Protein AF-A0A3B0B933-F1 (afdb_monomer_lite)

Secondary structure (DSSP, 8-state):
-------TTSSS---SSS-S-SEEEPTTSS-EEE-TT-HHHHHHHHHHHHHHHHHHHHHHHHTT-

Sequence (65 aa):
MRHENDHAGDRDRAPAGDDHPLFIRQRYGTRWVYNHRNPVGLALIMIVPIVAIGALLLMTRGAGR

pLDDT: mean 73.09, std 15.6, range [48.5, 96.25]

Radius of gyration: 22.17 Å; chains: 1; bounding box: 38×25×78 Å

Structure (mmCIF, N/CA/C/O backbone):
data_AF-A0A3B0B933-F1
#
_entry.id   AF-A0A3B0B933-F1
#
loop_
_atom_site.group_PDB
_atom_site.id
_atom_site.type_symbol
_atom_site.label_atom_id
_atom_site.label_alt_id
_atom_site.label_comp_id
_atom_site.label_asym_id
_atom_site.label_entity_id
_atom_site.label_seq_id
_atom_site.pdbx_PDB_ins_code
_atom_site.Cartn_x
_atom_site.Cartn_y
_atom_site.Cartn_z
_atom_site.occupancy
_atom_site.B_iso_or_equiv
_atom_site.auth_seq_id
_atom_site.auth_comp_id
_atom_site.auth_asym_id
_atom_site.auth_atom_id
_atom_site.pdbx_PDB_model_num
ATOM 1 N N . MET A 1 1 ? -4.316 -17.563 -51.311 1.00 51.41 1 MET A N 1
ATOM 2 C CA . MET A 1 1 ? -3.888 -18.127 -50.014 1.00 51.41 1 MET A CA 1
ATOM 3 C C . MET A 1 1 ? -2.612 -17.421 -49.600 1.00 51.41 1 MET A C 1
ATOM 5 O O . MET A 1 1 ? -1.671 -17.512 -50.373 1.00 51.41 1 MET A O 1
ATOM 9 N N . ARG A 1 2 ? -2.607 -16.704 -48.468 1.00 48.50 2 ARG A N 1
ATOM 10 C CA . ARG A 1 2 ? -1.519 -16.654 -47.469 1.00 48.50 2 ARG A CA 1
ATOM 11 C C . ARG A 1 2 ? -1.872 -15.593 -46.421 1.00 48.50 2 ARG A C 1
ATOM 13 O O . ARG A 1 2 ? -1.550 -14.422 -46.561 1.00 48.50 2 ARG A O 1
ATOM 20 N N . HIS A 1 3 ? -2.618 -16.040 -45.412 1.00 58.16 3 HIS A N 1
ATOM 21 C CA . HIS A 1 3 ? -2.591 -15.445 -44.081 1.00 58.16 3 HIS A CA 1
ATOM 22 C C . HIS A 1 3 ? -1.147 -15.559 -43.590 1.00 58.16 3 HIS A C 1
ATOM 24 O O . HIS A 1 3 ? -0.676 -16.676 -43.391 1.00 58.16 3 HIS A O 1
ATOM 30 N N . GLU A 1 4 ? -0.434 -14.451 -43.438 1.00 53.62 4 GLU A N 1
ATOM 31 C CA . GLU A 1 4 ? 0.876 -14.473 -42.795 1.00 53.62 4 GLU A CA 1
ATOM 32 C C . GLU A 1 4 ? 1.027 -13.247 -41.899 1.00 53.62 4 GLU A C 1
ATOM 34 O O . GLU A 1 4 ? 1.535 -12.211 -42.292 1.00 53.62 4 GLU A O 1
ATOM 39 N N . ASN A 1 5 ? 0.578 -13.442 -40.660 1.00 59.81 5 ASN A N 1
ATOM 40 C CA . ASN A 1 5 ? 1.349 -13.089 -39.472 1.00 59.81 5 ASN A CA 1
ATOM 41 C C . ASN A 1 5 ? 1.616 -11.602 -39.186 1.00 59.81 5 ASN A C 1
ATOM 43 O O . ASN A 1 5 ? 2.728 -11.240 -38.813 1.00 59.81 5 ASN A O 1
ATOM 47 N N . ASP A 1 6 ? 0.567 -10.781 -39.142 1.00 52.25 6 ASP A N 1
ATOM 48 C CA . ASP A 1 6 ? 0.618 -9.442 -38.526 1.00 52.25 6 ASP A CA 1
ATOM 49 C C . ASP A 1 6 ? 0.434 -9.477 -36.989 1.00 52.25 6 ASP A C 1
ATOM 51 O O . ASP A 1 6 ? -0.180 -8.602 -36.384 1.00 52.25 6 ASP A O 1
ATOM 55 N N . HIS A 1 7 ? 0.958 -10.502 -36.307 1.00 52.38 7 HIS A N 1
ATOM 56 C CA . HIS A 1 7 ? 0.934 -10.597 -34.834 1.00 52.38 7 HIS A CA 1
ATOM 57 C C . HIS A 1 7 ? 2.175 -9.985 -34.162 1.00 52.38 7 HIS A C 1
ATOM 59 O O . HIS A 1 7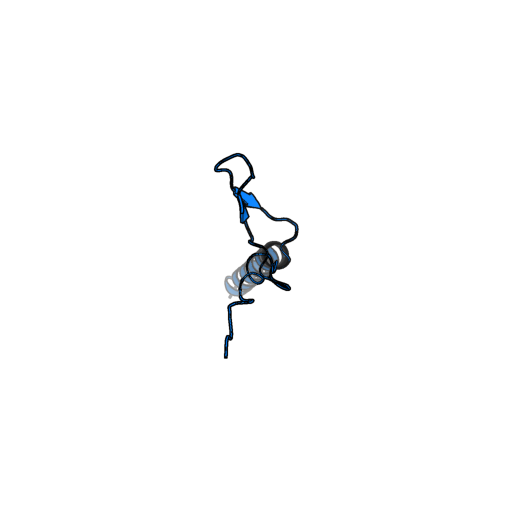 ? 2.427 -10.197 -32.978 1.00 52.38 7 HIS A O 1
ATOM 65 N N . ALA A 1 8 ? 2.951 -9.184 -34.895 1.00 51.38 8 ALA A N 1
ATOM 66 C CA . ALA A 1 8 ? 4.169 -8.543 -34.396 1.00 51.38 8 ALA A CA 1
ATOM 67 C C . ALA A 1 8 ? 3.934 -7.219 -33.633 1.00 51.38 8 ALA A C 1
ATOM 69 O O . ALA A 1 8 ? 4.887 -6.481 -33.402 1.00 51.38 8 ALA A O 1
ATOM 70 N N . GLY A 1 9 ? 2.694 -6.898 -33.245 1.00 49.47 9 GLY A N 1
ATOM 71 C CA . GLY A 1 9 ? 2.332 -5.575 -32.712 1.00 49.47 9 GLY A CA 1
ATOM 72 C C . GLY A 1 9 ? 1.948 -5.496 -31.232 1.00 49.47 9 GLY A C 1
ATOM 73 O O . GLY A 1 9 ? 1.633 -4.407 -30.770 1.00 49.47 9 GLY A O 1
ATOM 74 N N . ASP A 1 10 ? 1.947 -6.602 -30.480 1.00 52.59 10 ASP A N 1
ATOM 75 C CA . ASP A 1 10 ? 1.352 -6.636 -29.126 1.00 52.59 10 ASP A CA 1
ATOM 76 C C . ASP A 1 10 ? 2.377 -6.676 -27.977 1.00 52.59 10 ASP A C 1
ATOM 78 O O . ASP A 1 10 ? 2.063 -7.063 -26.858 1.00 52.59 10 ASP A O 1
ATOM 82 N N . ARG A 1 11 ? 3.640 -6.303 -28.229 1.00 55.16 11 ARG A N 1
ATOM 83 C CA . ARG A 1 11 ? 4.670 -6.227 -27.166 1.00 55.16 11 ARG A CA 1
ATOM 84 C C . ARG A 1 11 ? 4.889 -4.825 -26.602 1.00 55.16 11 ARG A C 1
ATOM 86 O O . ARG A 1 11 ? 5.482 -4.702 -25.537 1.00 55.16 11 ARG A O 1
ATOM 93 N N . ASP A 1 12 ? 4.372 -3.804 -27.282 1.00 50.94 12 ASP A N 1
ATOM 94 C CA . ASP A 1 12 ? 4.514 -2.394 -26.898 1.00 50.94 12 ASP A CA 1
ATOM 95 C C . ASP A 1 12 ? 3.194 -1.770 -26.431 1.00 50.94 12 ASP A C 1
ATOM 97 O O . ASP A 1 12 ? 3.109 -0.558 -26.214 1.00 50.94 12 ASP A O 1
ATOM 101 N N . ARG A 1 13 ? 2.151 -2.588 -26.231 1.00 56.53 13 ARG A N 1
ATOM 102 C CA . ARG A 1 13 ? 0.938 -2.142 -25.552 1.00 56.53 13 ARG A CA 1
ATOM 103 C C . ARG A 1 13 ? 1.285 -1.926 -24.083 1.00 56.53 13 ARG A C 1
ATOM 105 O O . ARG A 1 13 ? 1.132 -2.821 -23.261 1.00 56.53 13 ARG A O 1
ATOM 112 N N . ALA A 1 14 ? 1.792 -0.735 -23.761 1.00 56.84 14 ALA A N 1
ATOM 113 C CA . ALA A 1 14 ? 1.812 -0.248 -22.392 1.00 56.84 14 ALA A CA 1
ATOM 114 C C . ALA A 1 14 ? 0.374 -0.401 -21.876 1.00 56.84 14 ALA A C 1
ATOM 116 O O . ALA A 1 14 ? -0.534 0.199 -22.464 1.00 56.84 14 ALA A O 1
ATOM 117 N N . PRO A 1 15 ? 0.139 -1.281 -20.895 1.00 53.72 15 PRO A N 1
ATOM 118 C CA . PRO A 1 15 ? -1.212 -1.657 -20.549 1.00 53.72 15 PRO A CA 1
ATOM 119 C C . PRO A 1 15 ? -1.943 -0.418 -20.031 1.00 53.72 15 PRO A C 1
ATOM 121 O O . PRO A 1 15 ? -1.466 0.314 -19.161 1.00 53.72 15 PRO A O 1
ATOM 124 N N . ALA A 1 16 ? -3.049 -0.110 -20.700 1.00 56.88 16 ALA A N 1
ATOM 125 C CA . ALA A 1 16 ? -3.861 1.052 -20.414 1.00 56.88 16 ALA A CA 1
ATOM 126 C C . ALA A 1 16 ? -4.761 0.721 -19.223 1.00 56.88 16 ALA A C 1
ATOM 128 O O . ALA A 1 16 ? -5.712 -0.040 -19.369 1.00 56.88 16 ALA A O 1
ATOM 129 N N . GLY A 1 17 ? -4.460 1.331 -18.076 1.00 54.53 17 GLY A N 1
ATOM 130 C CA . GLY A 1 17 ? -5.250 1.219 -16.850 1.00 54.53 17 GLY A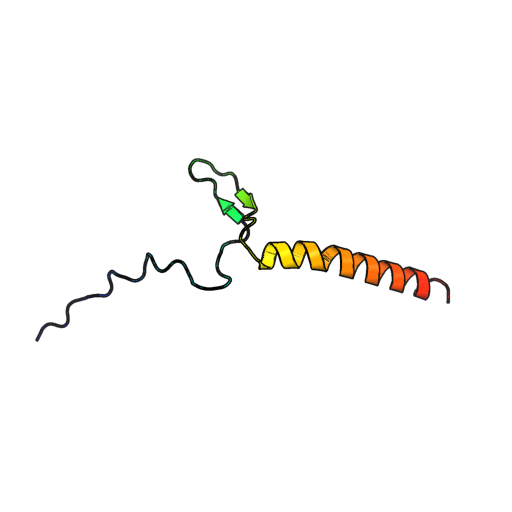 CA 1
ATOM 131 C C . GLY A 1 17 ? -4.626 0.250 -15.855 1.00 54.53 17 GLY A C 1
ATOM 132 O O . GLY A 1 17 ? -4.412 -0.905 -16.176 1.00 54.53 17 GLY A O 1
ATOM 133 N N . ASP A 1 18 ? -4.316 0.755 -14.659 1.00 55.88 18 ASP A N 1
ATOM 134 C CA . ASP A 1 18 ? -3.996 0.015 -13.423 1.00 55.88 18 ASP A CA 1
ATOM 135 C C . ASP A 1 18 ? -2.782 -0.941 -13.418 1.00 55.88 18 ASP A C 1
ATOM 137 O O . ASP A 1 18 ? -2.260 -1.276 -12.354 1.00 55.88 18 ASP A O 1
ATOM 141 N N . ASP A 1 19 ? -2.232 -1.266 -14.581 1.00 58.91 19 ASP A N 1
ATOM 142 C CA . ASP A 1 19 ? -1.150 -2.230 -14.796 1.00 58.91 19 ASP A CA 1
ATOM 143 C C . ASP A 1 19 ? 0.253 -1.606 -14.717 1.00 58.91 19 ASP A C 1
ATOM 145 O O . ASP A 1 19 ? 1.267 -2.215 -15.075 1.00 58.91 19 ASP A O 1
ATOM 149 N N . HIS A 1 20 ? 0.356 -0.365 -14.236 1.00 62.47 20 HIS A N 1
ATOM 150 C CA . HIS A 1 20 ? 1.655 0.192 -13.891 1.00 62.47 20 HIS A CA 1
ATOM 151 C C . HIS A 1 20 ? 2.184 -0.545 -12.658 1.00 62.47 20 HIS A C 1
ATOM 153 O O . HIS A 1 20 ? 1.582 -0.435 -11.596 1.00 62.47 20 HIS A O 1
ATOM 159 N N . PRO A 1 21 ? 3.317 -1.260 -12.719 1.00 68.00 21 PRO A N 1
ATOM 160 C CA . PRO A 1 21 ? 3.795 -2.024 -11.574 1.00 68.00 21 PRO A CA 1
ATOM 161 C C . PRO A 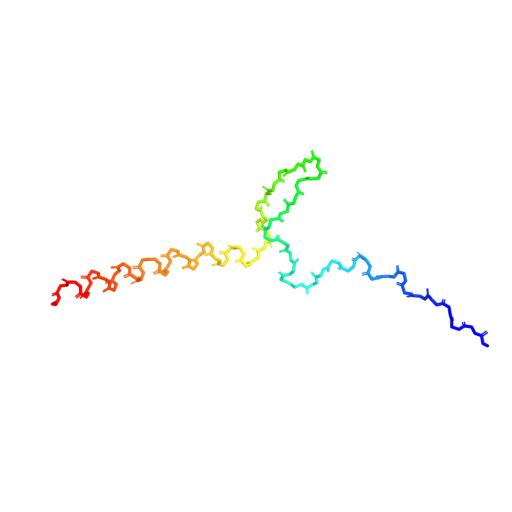1 21 ? 4.069 -1.100 -10.375 1.00 68.00 21 PRO A C 1
ATOM 163 O O . PRO A 1 21 ? 4.628 -0.009 -10.534 1.00 68.00 21 PRO A O 1
ATOM 166 N N . LEU A 1 22 ? 3.656 -1.533 -9.173 1.00 70.56 22 LEU A N 1
ATOM 167 C CA . LEU A 1 22 ? 3.862 -0.809 -7.902 1.00 70.56 22 LEU A CA 1
ATOM 168 C C . LEU A 1 22 ? 5.346 -0.519 -7.652 1.00 70.56 22 LEU A C 1
ATOM 170 O O . LEU A 1 22 ? 5.717 0.546 -7.155 1.00 70.56 22 LEU A O 1
ATOM 174 N N . PHE A 1 23 ? 6.193 -1.468 -8.047 1.00 77.44 23 PHE A N 1
ATOM 175 C CA . PHE A 1 23 ? 7.637 -1.355 -7.986 1.00 77.44 23 PHE A CA 1
ATOM 176 C C . PHE A 1 23 ? 8.214 -1.452 -9.389 1.00 77.44 23 PHE A C 1
ATOM 178 O O . PHE A 1 23 ? 7.996 -2.430 -10.102 1.00 77.44 23 PHE A O 1
ATOM 185 N N . ILE A 1 24 ? 8.989 -0.443 -9.770 1.00 77.19 24 ILE A N 1
ATOM 186 C CA . ILE A 1 24 ? 9.747 -0.453 -11.015 1.00 77.19 24 ILE A CA 1
ATOM 187 C C . ILE A 1 24 ? 11.190 -0.813 -10.683 1.00 77.19 24 ILE A C 1
ATOM 189 O O . ILE A 1 24 ? 11.798 -0.261 -9.760 1.00 77.19 24 ILE A O 1
ATOM 193 N N . ARG A 1 25 ? 11.759 -1.735 -11.459 1.00 76.31 25 ARG A N 1
ATOM 194 C CA . ARG A 1 25 ? 13.190 -2.018 -11.408 1.00 76.31 25 ARG A CA 1
ATOM 195 C C . ARG A 1 25 ? 13.962 -0.868 -12.055 1.00 76.31 25 ARG A C 1
ATOM 197 O O . ARG A 1 25 ? 13.677 -0.467 -13.182 1.00 76.31 25 ARG A O 1
ATOM 204 N N . GLN A 1 26 ? 14.970 -0.357 -11.360 1.00 76.69 26 GLN A N 1
ATOM 205 C CA . GLN A 1 26 ? 15.850 0.676 -11.893 1.00 76.69 26 GLN A CA 1
ATOM 206 C C . GLN A 1 26 ? 16.612 0.149 -13.126 1.00 76.69 26 GLN A C 1
ATOM 208 O O . GLN A 1 26 ? 17.184 -0.939 -13.089 1.00 76.69 26 GLN A O 1
ATOM 213 N N . ARG A 1 27 ? 16.640 0.939 -14.213 1.00 68.81 27 ARG A N 1
ATOM 214 C CA . ARG A 1 27 ? 17.126 0.543 -15.556 1.00 68.81 27 ARG A CA 1
ATOM 215 C C . ARG A 1 27 ? 18.533 -0.074 -15.583 1.00 68.81 27 ARG A C 1
ATOM 217 O O . ARG A 1 27 ? 18.813 -0.890 -16.450 1.00 68.81 27 ARG A O 1
ATOM 224 N N . TYR A 1 28 ? 19.391 0.294 -14.632 1.00 67.44 28 TYR A N 1
ATOM 225 C CA . TYR A 1 28 ? 20.787 -0.149 -14.552 1.00 67.44 28 TYR A CA 1
ATOM 226 C C . TYR A 1 28 ? 21.156 -0.672 -13.155 1.00 67.44 28 TYR A C 1
ATOM 228 O O . TYR A 1 28 ? 22.199 -0.334 -12.606 1.00 67.44 28 TYR A O 1
ATOM 236 N N . GLY A 1 29 ? 20.283 -1.481 -12.549 1.00 69.44 29 GLY A N 1
ATOM 237 C CA . GLY A 1 29 ? 20.579 -2.135 -11.273 1.00 69.44 29 GLY A CA 1
ATOM 238 C C . GLY A 1 29 ? 19.533 -3.169 -10.855 1.00 69.44 29 GLY A C 1
ATOM 239 O O . GLY A 1 29 ? 18.567 -3.440 -11.565 1.00 69.44 29 GLY A O 1
ATOM 240 N N . THR A 1 30 ? 19.718 -3.775 -9.685 1.00 77.19 30 THR A N 1
ATOM 241 C CA . THR A 1 30 ? 18.745 -4.693 -9.046 1.00 77.19 30 THR A CA 1
ATOM 242 C C . THR A 1 30 ? 17.811 -3.970 -8.073 1.00 77.19 30 THR A C 1
ATOM 244 O O . THR A 1 30 ? 17.042 -4.602 -7.355 1.00 77.19 30 THR A O 1
ATOM 247 N N . ARG A 1 31 ? 17.887 -2.636 -8.024 1.00 78.44 31 ARG A N 1
ATOM 248 C CA . ARG A 1 31 ? 17.139 -1.813 -7.078 1.00 78.44 31 ARG A CA 1
ATOM 249 C C . ARG A 1 31 ? 15.695 -1.642 -7.539 1.00 78.44 31 ARG A C 1
ATOM 251 O O . ARG A 1 31 ? 15.442 -1.188 -8.654 1.00 78.44 31 ARG A O 1
ATOM 258 N N . TRP A 1 32 ? 14.772 -1.983 -6.652 1.00 79.44 32 TRP A N 1
ATOM 259 C CA . TRP A 1 32 ? 13.342 -1.757 -6.817 1.00 79.44 32 TRP A CA 1
ATOM 260 C C . TRP A 1 32 ? 12.976 -0.397 -6.234 1.00 79.44 32 TRP A C 1
ATOM 262 O O . TRP A 1 32 ? 13.400 -0.059 -5.127 1.00 79.44 32 TRP A O 1
ATOM 272 N N . VAL A 1 33 ? 12.225 0.397 -6.992 1.00 80.50 33 VAL A N 1
ATOM 273 C CA . VAL A 1 33 ? 11.823 1.751 -6.604 1.00 80.50 33 VAL A CA 1
ATOM 274 C C . VAL A 1 33 ? 10.310 1.852 -6.686 1.00 80.50 33 VAL A C 1
ATOM 276 O O . VAL A 1 33 ? 9.698 1.336 -7.622 1.00 80.50 33 VAL A O 1
ATOM 279 N N . TYR A 1 34 ? 9.706 2.509 -5.699 1.00 78.56 34 TYR A N 1
ATOM 280 C CA . TYR A 1 34 ? 8.273 2.761 -5.699 1.00 78.56 34 TYR A CA 1
ATOM 281 C C . TYR A 1 34 ? 7.887 3.650 -6.883 1.00 78.56 34 TYR A C 1
ATOM 283 O O . TYR A 1 34 ? 8.474 4.715 -7.102 1.00 78.56 34 TYR A O 1
ATOM 291 N N . ASN A 1 35 ? 6.888 3.209 -7.641 1.00 76.38 35 ASN A N 1
ATOM 292 C CA . ASN A 1 35 ? 6.342 3.985 -8.735 1.00 76.38 35 ASN A CA 1
ATOM 293 C C . ASN A 1 35 ? 5.296 4.969 -8.209 1.00 76.38 35 ASN A C 1
ATOM 295 O O . ASN A 1 35 ? 4.138 4.612 -8.006 1.00 76.38 35 ASN A O 1
ATOM 299 N N . HIS A 1 36 ? 5.680 6.236 -8.070 1.00 72.38 36 HIS A N 1
ATOM 300 C CA . HIS A 1 36 ? 4.759 7.293 -7.648 1.00 72.38 36 HIS A CA 1
ATOM 301 C C . HIS A 1 36 ? 3.579 7.508 -8.616 1.00 72.38 36 HIS A C 1
ATOM 303 O O . HIS A 1 36 ? 2.631 8.210 -8.271 1.00 72.38 36 HIS A O 1
ATOM 309 N N . ARG A 1 37 ? 3.651 6.971 -9.844 1.00 75.31 37 ARG A N 1
ATOM 310 C CA . ARG A 1 37 ? 2.587 7.062 -10.854 1.00 75.31 37 ARG A CA 1
ATOM 311 C C . ARG A 1 37 ? 1.578 5.920 -10.761 1.00 75.31 37 ARG A C 1
ATOM 313 O O . ARG A 1 37 ? 0.618 5.936 -11.520 1.00 75.31 37 ARG A O 1
ATOM 320 N N . ASN A 1 38 ? 1.780 4.938 -9.876 1.00 77.75 38 ASN A N 1
ATOM 321 C CA . ASN A 1 38 ? 0.787 3.89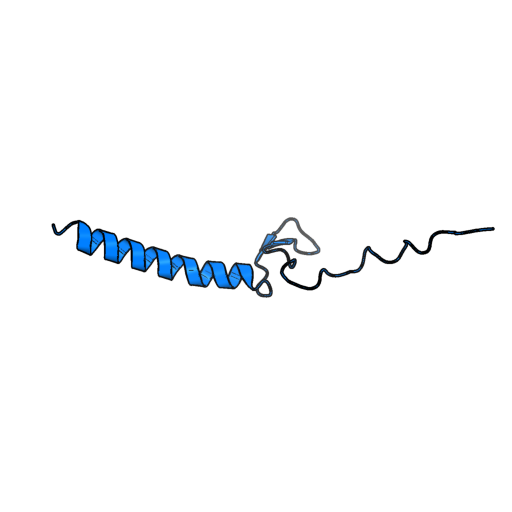7 -9.646 1.00 77.75 38 ASN A CA 1
ATOM 322 C C . ASN A 1 38 ? -0.303 4.423 -8.675 1.00 77.75 38 ASN A C 1
ATOM 324 O O . ASN A 1 38 ? -0.007 4.651 -7.496 1.00 77.75 38 ASN A O 1
ATOM 328 N N . PRO A 1 39 ? -1.559 4.585 -9.136 1.00 77.44 39 PRO A N 1
ATOM 329 C CA . PRO A 1 39 ? -2.656 5.084 -8.306 1.00 77.44 39 PRO A CA 1
ATOM 330 C C . PRO A 1 39 ? -3.053 4.112 -7.182 1.00 77.44 39 PRO A C 1
ATOM 332 O O . PRO A 1 39 ? -3.468 4.561 -6.116 1.00 77.44 39 PRO A O 1
ATOM 335 N N . VAL A 1 40 ? -2.865 2.801 -7.367 1.00 81.81 40 VAL A N 1
ATOM 336 C CA . VAL A 1 40 ? -3.124 1.754 -6.362 1.00 81.81 40 VAL A CA 1
ATOM 337 C C . VAL A 1 40 ? -2.165 1.879 -5.183 1.00 81.81 40 VAL A C 1
ATOM 339 O O . VAL A 1 40 ? -2.585 1.791 -4.033 1.00 81.81 40 VAL A O 1
ATOM 342 N N . GLY A 1 41 ? -0.881 2.131 -5.450 1.00 79.75 41 GLY A N 1
ATOM 343 C CA . GLY A 1 41 ? 0.110 2.338 -4.391 1.00 79.75 41 GLY A CA 1
ATOM 344 C C . GLY A 1 41 ? -0.235 3.549 -3.526 1.00 79.75 41 GLY A C 1
ATOM 345 O O . GLY A 1 41 ? -0.187 3.480 -2.298 1.00 79.75 41 GLY A O 1
ATOM 346 N N . LEU A 1 42 ? -0.671 4.634 -4.172 1.00 80.94 42 LEU A N 1
ATOM 347 C CA . LEU A 1 42 ? -1.106 5.848 -3.491 1.00 80.94 42 LEU A CA 1
ATOM 348 C C . LEU A 1 42 ? -2.398 5.616 -2.695 1.00 80.94 42 LEU A C 1
ATOM 350 O O . LEU A 1 42 ? -2.489 6.049 -1.547 1.00 80.94 42 LEU A O 1
ATOM 354 N N . ALA A 1 43 ? -3.361 4.883 -3.260 1.00 87.38 43 ALA A N 1
ATOM 355 C CA . ALA A 1 43 ? -4.580 4.493 -2.560 1.00 87.38 43 ALA A CA 1
ATOM 356 C C . ALA A 1 43 ? -4.267 3.665 -1.306 1.00 87.38 43 ALA A C 1
ATOM 358 O O . ALA A 1 43 ? -4.808 3.948 -0.239 1.00 87.38 43 ALA A O 1
ATOM 359 N N . LEU A 1 44 ? -3.344 2.701 -1.392 1.00 86.69 44 LEU A N 1
ATOM 360 C CA . LEU A 1 44 ? -2.945 1.881 -0.248 1.00 86.69 44 LEU A CA 1
ATOM 361 C C . LEU A 1 44 ? -2.317 2.733 0.866 1.00 86.69 44 LEU A C 1
ATOM 363 O O . LEU A 1 44 ? -2.699 2.600 2.027 1.00 86.69 44 LEU A O 1
ATOM 367 N N . ILE A 1 45 ? -1.409 3.650 0.508 1.00 88.12 45 ILE A N 1
ATOM 368 C CA . ILE A 1 45 ? -0.773 4.581 1.457 1.00 88.12 45 ILE A CA 1
ATOM 369 C C . ILE A 1 45 ? -1.817 5.448 2.173 1.00 88.12 45 ILE A C 1
ATOM 371 O O . ILE A 1 45 ? -1.639 5.755 3.348 1.00 88.12 45 ILE A O 1
ATOM 375 N N . MET A 1 46 ? -2.908 5.820 1.499 1.00 90.56 46 MET A N 1
ATOM 376 C CA . MET A 1 46 ? -3.992 6.608 2.094 1.00 90.56 46 MET A CA 1
ATOM 377 C C . MET A 1 46 ? -4.945 5.764 2.949 1.00 90.56 46 MET A C 1
ATOM 379 O O . MET A 1 46 ? -5.360 6.198 4.021 1.00 90.56 46 MET A O 1
ATOM 383 N N . ILE A 1 47 ? -5.285 4.549 2.512 1.00 93.88 47 ILE A N 1
ATOM 384 C CA . ILE A 1 47 ? -6.254 3.679 3.198 1.00 93.88 47 ILE A CA 1
ATOM 385 C C . ILE A 1 47 ? -5.671 3.116 4.499 1.00 93.88 47 ILE A C 1
ATOM 387 O O . ILE A 1 47 ? -6.365 3.081 5.516 1.00 93.88 47 ILE A O 1
ATOM 391 N N . VAL A 1 48 ? -4.399 2.707 4.494 1.00 95.62 48 VAL A N 1
ATOM 392 C CA . VAL A 1 48 ? -3.732 2.096 5.657 1.00 95.62 48 VAL A CA 1
ATOM 393 C C . VAL A 1 48 ? -3.849 2.938 6.940 1.00 95.62 48 VAL A C 1
ATOM 395 O O . VAL A 1 48 ? -4.323 2.395 7.940 1.00 95.62 48 VAL A O 1
ATOM 398 N N . PRO A 1 49 ? -3.486 4.237 6.973 1.00 95.44 49 PRO A N 1
ATOM 399 C CA . PRO A 1 49 ? -3.598 5.037 8.190 1.00 95.44 49 PRO A CA 1
ATOM 400 C C . PRO A 1 49 ? -5.053 5.250 8.619 1.00 95.44 49 PRO A C 1
ATOM 402 O O . PRO A 1 49 ? -5.332 5.235 9.815 1.00 9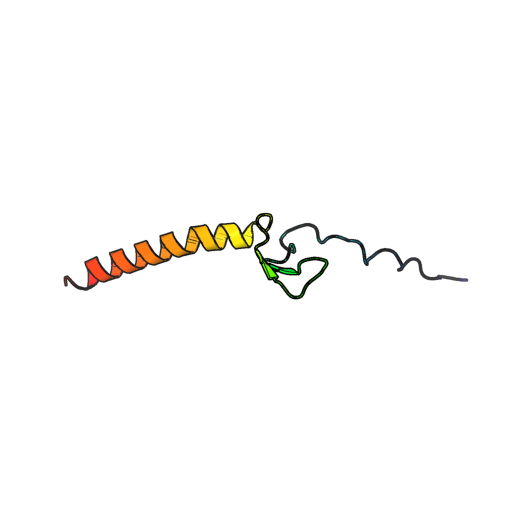5.44 49 PRO A O 1
ATOM 405 N N . ILE A 1 50 ? -5.993 5.389 7.676 1.00 96.25 50 ILE A N 1
ATOM 406 C CA . ILE A 1 50 ? -7.422 5.548 7.989 1.00 96.25 50 ILE A CA 1
ATOM 407 C C . ILE A 1 50 ? -7.944 4.303 8.713 1.00 96.25 50 ILE A C 1
ATOM 409 O O . ILE A 1 50 ? -8.577 4.415 9.764 1.00 96.25 50 ILE A O 1
ATOM 413 N N . VAL A 1 51 ? -7.638 3.116 8.182 1.00 95.94 51 VAL A N 1
ATOM 414 C CA . VAL A 1 51 ? -8.036 1.839 8.787 1.00 95.94 51 VAL A CA 1
ATOM 415 C C . VAL A 1 51 ? -7.352 1.643 10.138 1.00 95.94 51 VAL A C 1
ATOM 417 O O . VAL A 1 51 ? -8.016 1.261 11.099 1.00 95.94 51 VAL A O 1
ATOM 420 N N . ALA A 1 52 ? -6.056 1.949 10.245 1.00 96.06 52 ALA A N 1
ATOM 421 C CA . ALA A 1 52 ? -5.311 1.822 11.495 1.00 96.06 52 ALA A CA 1
ATOM 422 C C . ALA A 1 52 ? -5.886 2.721 12.603 1.00 96.06 52 ALA A C 1
ATOM 424 O O . ALA A 1 52 ? -6.130 2.250 13.715 1.00 96.06 52 ALA A O 1
ATOM 425 N N . ILE A 1 53 ? -6.164 3.992 12.297 1.00 96.12 53 ILE A N 1
ATOM 426 C CA . ILE A 1 53 ? -6.778 4.934 13.244 1.00 96.12 53 ILE A CA 1
ATOM 427 C C . ILE A 1 53 ? -8.198 4.481 13.598 1.00 96.12 53 ILE A C 1
ATOM 429 O O . ILE A 1 53 ? -8.561 4.469 14.774 1.00 96.12 53 ILE A O 1
ATOM 433 N N . GLY A 1 54 ? -8.997 4.073 12.609 1.00 95.12 54 GLY A N 1
ATOM 434 C CA . GLY A 1 54 ? -10.354 3.572 12.832 1.00 95.12 54 GLY A CA 1
ATOM 435 C C . GLY A 1 54 ? -10.384 2.352 13.755 1.00 95.12 54 GLY A C 1
ATOM 436 O O . GLY A 1 54 ? -11.155 2.328 14.715 1.00 95.12 54 GLY A O 1
ATOM 437 N N . ALA A 1 55 ? -9.504 1.378 13.517 1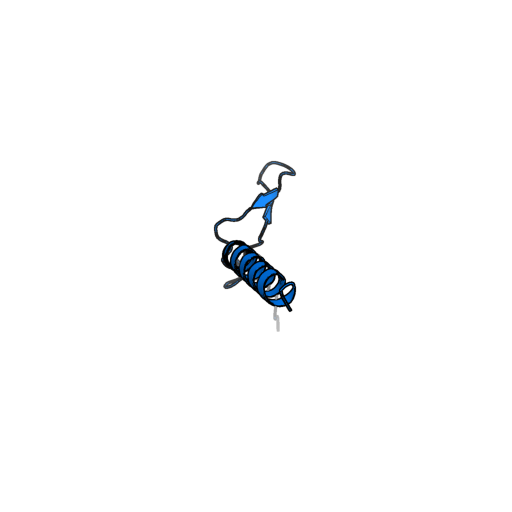.00 94.38 55 ALA A N 1
ATOM 438 C CA . ALA A 1 55 ? -9.355 0.192 14.355 1.00 94.38 55 ALA A CA 1
ATOM 439 C C . ALA A 1 55 ? -8.889 0.551 15.773 1.00 94.38 55 ALA A C 1
ATOM 441 O O . ALA A 1 55 ? -9.465 0.064 16.744 1.00 94.38 55 ALA A O 1
ATOM 442 N N . LEU A 1 56 ? -7.910 1.450 15.912 1.00 94.81 56 LEU A N 1
ATOM 443 C CA . LEU A 1 56 ? -7.435 1.914 17.217 1.00 94.81 56 LEU A CA 1
ATOM 444 C C . LEU A 1 56 ? -8.546 2.617 18.015 1.00 94.81 56 LEU A C 1
ATOM 446 O O . LEU A 1 56 ? -8.728 2.360 19.206 1.00 94.81 56 LEU A O 1
ATOM 450 N N . LEU A 1 57 ? -9.335 3.474 17.365 1.00 93.81 57 LEU A N 1
ATOM 451 C CA . LEU A 1 57 ? -10.486 4.127 17.993 1.00 93.81 57 LEU A CA 1
ATOM 452 C C . LEU A 1 57 ? -11.574 3.121 18.382 1.00 93.81 57 LEU A C 1
ATOM 454 O O . LEU A 1 57 ? -12.209 3.272 19.425 1.00 93.81 57 LEU A O 1
ATOM 458 N N . LEU A 1 58 ? -11.790 2.085 17.572 1.00 91.25 58 LEU A N 1
ATOM 459 C CA . LEU A 1 58 ? -12.732 1.018 17.894 1.00 91.25 58 LEU A CA 1
ATOM 460 C C . LEU A 1 58 ? -12.264 0.209 19.112 1.00 91.25 58 LEU A C 1
ATOM 462 O O . LEU A 1 58 ? -13.058 -0.043 20.015 1.00 91.25 58 LEU A O 1
ATOM 466 N N . MET A 1 59 ? -10.976 -0.133 19.175 1.00 91.06 59 MET A N 1
ATOM 467 C CA . MET A 1 59 ? -10.379 -0.854 20.304 1.00 91.06 59 MET A CA 1
ATOM 468 C C . MET A 1 59 ? -10.427 -0.036 21.594 1.00 91.06 59 MET A C 1
ATOM 470 O O . MET A 1 59 ? -10.824 -0.559 22.628 1.00 91.06 59 MET A O 1
ATOM 474 N N . THR A 1 60 ? -10.095 1.255 21.547 1.00 88.56 60 THR A N 1
ATOM 475 C CA . THR A 1 60 ? -10.141 2.128 22.737 1.00 88.56 60 THR A CA 1
ATOM 476 C C . THR A 1 60 ? -11.566 2.363 23.243 1.00 88.56 60 THR A C 1
ATOM 478 O O . THR A 1 60 ? -11.783 2.427 24.449 1.00 88.56 60 THR A O 1
ATOM 481 N N . ARG A 1 61 ? -12.560 2.430 22.348 1.00 83.31 61 ARG A N 1
ATOM 482 C CA . ARG A 1 61 ? -13.985 2.518 22.719 1.00 83.31 61 ARG A CA 1
ATOM 483 C C . ARG A 1 61 ? -14.583 1.180 23.170 1.00 83.31 61 ARG A C 1
ATOM 485 O O . ARG A 1 61 ? -15.583 1.183 23.882 1.00 83.31 61 ARG A O 1
ATOM 492 N N . GLY A 1 62 ? -14.008 0.058 22.738 1.00 66.00 62 GLY A N 1
ATOM 493 C CA . GLY A 1 62 ? -14.417 -1.295 23.126 1.00 66.00 62 GLY A CA 1
ATOM 494 C C . GLY A 1 62 ? -13.787 -1.776 24.435 1.00 66.00 62 GLY A C 1
ATOM 495 O O . GLY A 1 62 ? -14.459 -2.442 25.208 1.00 66.00 62 GLY A O 1
ATOM 496 N N . ALA A 1 63 ? -12.539 -1.393 24.719 1.00 60.03 63 ALA A N 1
ATOM 497 C CA . ALA A 1 63 ? -11.805 -1.764 25.935 1.00 60.03 63 ALA A CA 1
ATOM 498 C C . ALA A 1 63 ? -12.278 -1.030 27.207 1.00 60.03 63 ALA A C 1
ATOM 500 O O . ALA A 1 63 ? -11.824 -1.347 28.301 1.00 60.03 63 ALA A O 1
ATOM 501 N N . GLY A 1 64 ? -13.161 -0.036 27.064 1.00 58.34 64 GLY A N 1
ATOM 502 C CA . GLY A 1 64 ? -13.792 0.691 28.170 1.00 58.34 64 GLY A CA 1
ATOM 503 C C . GLY A 1 64 ? -15.187 0.182 28.561 1.00 58.34 64 GLY A C 1
ATOM 504 O O . GLY A 1 64 ? -15.897 0.912 29.251 1.00 58.34 64 GLY A O 1
ATOM 505 N N . ARG A 1 65 ? -15.607 -1.000 28.086 1.00 53.12 65 ARG A N 1
ATOM 506 C CA . ARG A 1 65 ? -16.832 -1.692 28.523 1.00 53.12 65 ARG A CA 1
ATOM 507 C C . ARG A 1 65 ? -16.504 -2.940 29.324 1.00 53.12 65 ARG A C 1
ATOM 509 O O . ARG A 1 65 ? -15.589 -3.673 28.894 1.00 53.12 65 ARG A O 1
#

Organism: NCBI:txid1420899

Foldseek 3Di:
DDDDDPPPPPPPPPDDPQPPDQWDQDPPDRDTDGDPPRVVNVVCVVVVVVVVVVVVVVCVVVVVD